Protein AF-A0A7C0V0M6-F1 (afdb_monomer_lite)

Secondary structure (DSSP, 8-state):
----EETT--TTTS--EEHHHHHTT---TTTTTT----TTTTTHHHHHHHHHHHHHHHSS---HHHHHHHHHHHTT--------TTS-HHHHHHHHHHHHHHHH--------SSHHHHHHHHHHHHHHHHTTT---------TTS-HHHHTT-

Structure (mmCIF, N/CA/C/O backbone):
data_AF-A0A7C0V0M6-F1
#
_entry.id   AF-A0A7C0V0M6-F1
#
loop_
_atom_site.group_PDB
_atom_site.id
_atom_site.type_symbol
_atom_site.label_atom_id
_atom_site.label_alt_id
_atom_site.label_comp_id
_atom_site.label_asym_id
_atom_site.label_entity_id
_atom_site.label_seq_id
_atom_site.pdbx_PDB_ins_code
_atom_site.Cartn_x
_atom_site.Cartn_y
_atom_site.Cartn_z
_atom_site.occupancy
_atom_site.B_iso_or_equiv
_atom_site.auth_seq_id
_atom_site.auth_comp_id
_atom_site.auth_asym_id
_atom_site.auth_atom_id
_atom_site.pdbx_PDB_model_num
ATOM 1 N N . MET A 1 1 ? 26.620 -5.040 -25.923 1.00 63.16 1 MET A N 1
ATOM 2 C CA . MET A 1 1 ? 25.841 -6.302 -25.963 1.00 63.16 1 MET A CA 1
ATOM 3 C C . MET A 1 1 ? 26.125 -7.018 -27.272 1.00 63.16 1 MET A C 1
ATOM 5 O O . MET A 1 1 ? 26.216 -6.331 -28.285 1.00 63.16 1 MET A O 1
ATOM 9 N N . PRO A 1 2 ? 26.274 -8.352 -27.276 1.00 81.25 2 PRO A N 1
ATOM 10 C CA . PRO A 1 2 ? 26.427 -9.109 -28.515 1.00 81.25 2 PRO A CA 1
ATOM 11 C C . PRO A 1 2 ? 25.173 -8.966 -29.389 1.00 81.25 2 PRO A C 1
ATOM 13 O O . PRO A 1 2 ? 24.050 -8.910 -28.876 1.00 81.25 2 PRO A O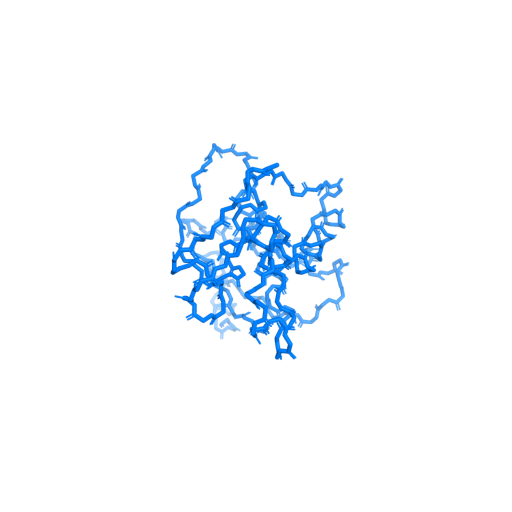 1
ATOM 16 N N . LYS A 1 3 ? 25.352 -8.888 -30.712 1.00 90.12 3 LYS A N 1
ATOM 17 C CA . LYS A 1 3 ? 24.241 -8.904 -31.673 1.00 90.12 3 LYS A CA 1
ATOM 18 C C . LYS A 1 3 ? 23.691 -10.328 -31.744 1.00 90.12 3 LYS A C 1
ATOM 20 O O . LYS A 1 3 ? 24.368 -11.222 -32.235 1.00 90.12 3 LYS A O 1
ATOM 25 N N . ALA A 1 4 ? 22.481 -10.531 -31.233 1.00 93.38 4 ALA A N 1
ATOM 26 C CA . ALA A 1 4 ? 21.805 -11.825 -31.231 1.00 93.38 4 ALA A CA 1
ATOM 27 C C . ALA A 1 4 ? 20.327 -11.648 -31.591 1.00 93.38 4 ALA A C 1
ATOM 29 O O . ALA A 1 4 ? 19.741 -10.600 -31.311 1.00 93.38 4 ALA A O 1
ATOM 30 N N . ILE A 1 5 ? 19.725 -12.673 -32.196 1.00 93.19 5 ILE A N 1
ATOM 31 C CA . ILE A 1 5 ? 18.281 -12.750 -32.428 1.00 93.19 5 ILE A CA 1
ATOM 32 C C . ILE A 1 5 ? 17.734 -13.864 -31.547 1.00 93.19 5 ILE A C 1
ATOM 34 O O . ILE A 1 5 ? 18.127 -15.022 -31.666 1.00 93.19 5 ILE A O 1
ATOM 38 N N . TYR A 1 6 ? 16.810 -13.501 -30.673 1.00 93.31 6 TYR A N 1
ATOM 39 C CA . TYR A 1 6 ? 16.156 -14.415 -29.759 1.00 93.31 6 TYR A CA 1
ATOM 40 C C . TYR A 1 6 ? 14.825 -14.881 -30.339 1.00 93.31 6 TYR A C 1
ATOM 42 O O . TYR A 1 6 ? 14.013 -14.056 -30.761 1.00 93.31 6 TYR A O 1
ATOM 50 N N . LYS A 1 7 ? 14.592 -16.197 -30.346 1.00 93.75 7 LYS A N 1
ATOM 51 C CA . LYS A 1 7 ? 13.291 -16.777 -30.705 1.00 93.75 7 LYS A CA 1
ATOM 52 C C . LYS A 1 7 ? 12.344 -16.690 -29.506 1.00 93.75 7 LYS A C 1
ATOM 54 O O . LYS A 1 7 ? 12.784 -16.830 -28.369 1.00 93.75 7 LYS A O 1
ATOM 59 N N . ASN A 1 8 ? 11.059 -16.483 -29.772 1.00 91.56 8 ASN A N 1
ATOM 60 C CA . ASN A 1 8 ? 9.980 -16.493 -28.779 1.00 91.56 8 ASN A CA 1
ATOM 61 C C . ASN A 1 8 ? 10.087 -15.469 -27.636 1.00 91.56 8 ASN A C 1
ATOM 63 O O . ASN A 1 8 ? 9.510 -15.665 -26.569 1.00 91.56 8 ASN A O 1
ATOM 67 N N . LEU A 1 9 ? 10.812 -14.368 -27.851 1.00 90.69 9 LEU A N 1
ATOM 68 C CA . LEU A 1 9 ? 11.119 -13.385 -26.805 1.00 90.69 9 LEU A CA 1
ATOM 69 C C . LEU A 1 9 ? 10.571 -11.978 -27.079 1.00 90.69 9 LEU A C 1
ATOM 71 O O . LEU A 1 9 ? 10.757 -11.089 -26.253 1.00 90.69 9 LEU A O 1
ATOM 75 N N . CYS A 1 10 ? 9.865 -11.748 -28.193 1.00 89.50 10 CYS A N 1
ATOM 76 C CA . CYS A 1 10 ? 9.132 -10.493 -28.376 1.00 89.50 10 CYS A CA 1
ATOM 77 C C . CYS A 1 10 ? 7.996 -10.373 -27.332 1.00 89.50 10 CYS A C 1
ATOM 79 O O . CYS A 1 10 ? 7.109 -11.229 -27.337 1.00 89.50 10 CYS A O 1
ATOM 81 N N . PRO A 1 11 ? 7.939 -9.304 -26.512 1.00 85.88 11 PRO A N 1
ATOM 82 C CA . PRO A 1 11 ? 6.917 -9.154 -25.468 1.00 85.88 11 PRO A CA 1
ATOM 83 C C . PRO A 1 11 ? 5.470 -9.023 -25.968 1.00 85.88 11 PRO A C 1
ATOM 85 O O . PRO A 1 11 ? 4.548 -9.178 -25.177 1.00 85.88 11 PRO A O 1
ATOM 88 N N . ALA A 1 12 ? 5.263 -8.701 -27.251 1.00 87.25 12 ALA A N 1
ATOM 89 C CA . ALA A 1 12 ? 3.931 -8.464 -27.815 1.00 87.25 12 ALA A CA 1
ATOM 90 C C . ALA A 1 12 ? 3.382 -9.644 -28.629 1.00 87.25 12 ALA A C 1
ATOM 92 O O . ALA A 1 12 ? 2.196 -9.938 -28.551 1.00 87.25 12 ALA A O 1
ATOM 93 N N . CYS A 1 13 ? 4.219 -10.303 -29.436 1.00 90.62 13 CYS A N 1
ATOM 94 C CA . CYS A 1 13 ? 3.781 -11.382 -30.331 1.00 90.62 13 CYS A CA 1
ATOM 95 C C . CYS A 1 13 ? 4.447 -12.732 -30.058 1.00 90.62 13 CYS A C 1
ATOM 97 O O . CYS A 1 13 ? 4.189 -13.678 -30.794 1.00 90.62 13 CYS A O 1
ATOM 99 N N . HIS A 1 14 ? 5.350 -12.813 -29.073 1.00 90.25 14 HIS A N 1
ATOM 100 C CA . HIS A 1 14 ? 6.161 -14.006 -28.808 1.00 90.25 14 HIS A CA 1
ATOM 101 C C . HIS A 1 14 ? 6.919 -14.512 -30.048 1.00 90.25 14 HIS A C 1
ATOM 103 O O . HIS A 1 14 ? 7.147 -15.702 -30.205 1.00 90.25 14 HIS A O 1
ATOM 109 N N . GLY A 1 15 ? 7.308 -13.605 -30.948 1.00 92.06 15 GLY A N 1
ATOM 110 C CA . GLY A 1 15 ? 8.149 -13.890 -32.109 1.00 92.06 15 GLY A CA 1
ATOM 111 C C . GLY A 1 15 ? 9.630 -13.586 -31.869 1.00 92.06 15 GLY A C 1
ATOM 112 O O . GLY A 1 15 ? 10.102 -13.486 -30.732 1.00 92.06 15 GLY A O 1
ATOM 113 N N . PHE A 1 16 ? 10.368 -13.403 -32.963 1.00 93.94 16 PHE A N 1
ATOM 114 C CA . PHE A 1 16 ? 11.792 -13.066 -32.941 1.00 93.94 16 PHE A CA 1
ATOM 115 C C . PHE A 1 16 ? 12.042 -11.622 -32.491 1.00 93.94 16 PHE A C 1
ATOM 117 O O . PHE A 1 16 ? 11.310 -10.711 -32.881 1.00 93.94 16 PHE A O 1
ATOM 124 N N . ILE A 1 17 ? 13.106 -11.392 -31.722 1.00 93.56 17 ILE A N 1
ATOM 125 C CA . ILE A 1 17 ? 13.541 -10.047 -31.326 1.00 93.56 17 ILE A CA 1
ATOM 126 C C . ILE A 1 17 ? 15.070 -9.959 -31.240 1.00 93.56 17 ILE A C 1
ATOM 128 O O . ILE A 1 17 ? 15.736 -10.889 -30.792 1.00 93.56 17 ILE A O 1
ATOM 132 N N . SER A 1 18 ? 15.643 -8.839 -31.682 1.00 93.56 18 SER A N 1
ATOM 133 C CA . SER A 1 18 ? 17.083 -8.576 -31.575 1.00 93.56 18 SER A CA 1
ATOM 134 C C . SER A 1 18 ? 17.487 -8.196 -30.147 1.00 93.56 18 SER A C 1
ATOM 136 O O . SER A 1 18 ? 16.720 -7.515 -29.464 1.00 93.56 18 SER A O 1
ATOM 138 N N . SER A 1 19 ? 18.722 -8.509 -29.751 1.00 92.19 19 SER A N 1
ATOM 139 C CA . SER A 1 19 ? 19.302 -8.126 -28.457 1.00 92.19 19 SER A CA 1
ATOM 140 C C . SER A 1 19 ? 19.219 -6.623 -28.169 1.00 92.19 19 SER A C 1
ATOM 142 O O . SER A 1 19 ? 18.946 -6.239 -27.036 1.00 92.19 19 SER A O 1
ATOM 144 N N . GLU A 1 20 ? 19.376 -5.770 -29.184 1.00 90.69 20 GLU A N 1
ATOM 145 C CA . GLU A 1 20 ? 19.283 -4.313 -29.044 1.00 90.69 20 GLU A CA 1
ATOM 146 C C . GLU A 1 20 ? 17.864 -3.853 -28.669 1.00 90.69 20 GLU A C 1
ATOM 148 O O . GLU A 1 20 ? 17.682 -3.164 -27.666 1.00 90.69 20 GLU A O 1
ATOM 153 N N . LEU A 1 21 ? 16.844 -4.273 -29.425 1.00 88.44 21 LEU A N 1
ATOM 154 C CA . LEU A 1 21 ? 15.443 -3.935 -29.134 1.00 88.44 21 LEU A CA 1
ATOM 155 C C . LEU A 1 21 ? 14.989 -4.498 -27.783 1.00 88.44 21 LEU A C 1
ATOM 157 O O . LEU A 1 21 ? 14.337 -3.791 -27.014 1.00 88.44 21 LEU A O 1
ATOM 161 N N . LEU A 1 22 ? 15.387 -5.734 -27.468 1.00 87.44 22 LEU A N 1
ATOM 162 C CA . LEU A 1 22 ? 15.067 -6.369 -26.192 1.00 87.44 22 LEU A CA 1
ATOM 163 C C . LEU A 1 22 ? 15.708 -5.623 -25.010 1.00 87.44 22 LEU A C 1
ATOM 165 O O . LEU A 1 22 ? 15.045 -5.399 -24.002 1.00 87.44 22 LEU A O 1
ATOM 169 N N . SER A 1 23 ? 16.961 -5.167 -25.145 1.00 87.31 23 SER A N 1
ATOM 170 C CA . SER A 1 23 ? 17.648 -4.384 -24.102 1.00 87.31 23 SER A CA 1
ATOM 171 C C . SER A 1 23 ? 16.998 -3.033 -23.814 1.00 87.31 23 SER A C 1
ATOM 173 O O . SER A 1 23 ? 17.074 -2.532 -22.697 1.00 87.31 23 SER A O 1
ATOM 175 N N . LYS A 1 24 ? 16.315 -2.468 -24.813 1.00 85.75 24 LYS A N 1
ATOM 176 C CA . LYS A 1 24 ? 15.557 -1.219 -24.697 1.00 85.75 24 LYS A CA 1
ATOM 177 C C . LYS A 1 24 ? 14.149 -1.447 -24.130 1.00 85.75 24 LYS A C 1
ATOM 179 O O . LYS A 1 24 ? 13.382 -0.498 -24.036 1.00 85.75 24 LYS A O 1
ATOM 184 N N . GLY A 1 25 ? 13.789 -2.691 -23.791 1.00 84.62 25 GLY A N 1
ATOM 185 C CA . GLY A 1 25 ? 12.442 -3.051 -23.341 1.00 84.62 25 GLY A CA 1
ATOM 186 C C . GLY A 1 25 ? 11.381 -2.981 -24.439 1.00 84.62 25 GLY A C 1
ATOM 187 O O . GLY A 1 25 ? 10.192 -2.975 -24.129 1.00 84.62 25 GLY A O 1
ATOM 188 N N . SER A 1 26 ? 11.794 -2.898 -25.706 1.00 87.69 26 SER A N 1
ATOM 189 C CA . SER A 1 26 ? 10.899 -2.703 -26.845 1.00 87.69 26 SER A CA 1
ATOM 190 C C . SER A 1 26 ? 10.357 -4.031 -27.387 1.00 87.69 26 SER A C 1
ATOM 192 O O . SER A 1 26 ? 10.638 -5.118 -26.876 1.00 87.69 26 SER A O 1
ATOM 194 N N . THR A 1 27 ? 9.563 -3.944 -28.451 1.00 89.06 27 THR A N 1
ATOM 195 C CA . THR A 1 27 ? 9.014 -5.092 -29.180 1.00 89.06 27 THR A CA 1
ATOM 196 C C . THR A 1 27 ? 9.785 -5.325 -30.483 1.00 89.06 27 THR A C 1
ATOM 198 O O . THR A 1 27 ? 10.706 -4.582 -30.824 1.00 89.06 27 THR A O 1
ATOM 201 N N . CYS A 1 28 ? 9.470 -6.396 -31.217 1.00 89.88 28 CYS A N 1
ATOM 202 C CA . CYS A 1 28 ? 10.094 -6.641 -32.517 1.00 89.88 28 CYS A CA 1
ATOM 203 C C . CYS A 1 28 ? 9.752 -5.527 -33.524 1.00 89.88 28 CYS A C 1
ATOM 205 O O . CYS A 1 28 ? 8.754 -4.825 -33.373 1.00 89.88 28 CYS A O 1
ATOM 207 N N . SER A 1 29 ? 10.540 -5.397 -34.592 1.00 87.81 29 SER A N 1
ATOM 208 C CA . SER A 1 29 ? 10.379 -4.346 -35.615 1.00 87.81 29 SER A CA 1
ATOM 209 C C . SER A 1 29 ? 9.000 -4.315 -36.291 1.00 87.81 29 SER A C 1
ATOM 211 O O . SER A 1 29 ? 8.580 -3.278 -36.801 1.00 87.81 29 SER A O 1
ATOM 213 N N . ILE A 1 30 ? 8.285 -5.444 -36.301 1.00 87.62 30 ILE A N 1
ATOM 214 C CA . ILE A 1 30 ? 6.912 -5.543 -36.812 1.00 87.62 30 ILE A CA 1
ATOM 215 C C . ILE A 1 30 ? 5.924 -4.970 -35.789 1.00 87.62 30 ILE A C 1
ATOM 217 O O . ILE A 1 30 ? 5.041 -4.189 -36.145 1.00 87.62 30 ILE A O 1
ATOM 221 N N . CYS A 1 31 ? 6.073 -5.349 -34.518 1.00 86.62 31 CYS A N 1
ATOM 222 C CA . CYS A 1 31 ? 5.200 -4.908 -33.435 1.00 86.62 31 CYS A CA 1
ATOM 223 C C . CYS A 1 31 ? 5.420 -3.441 -33.070 1.00 86.62 31 CYS A C 1
ATOM 225 O O . CYS A 1 31 ? 4.435 -2.760 -32.804 1.00 86.62 31 CYS A O 1
ATOM 227 N N . SER A 1 32 ? 6.653 -2.928 -33.122 1.00 83.44 32 SER A N 1
ATOM 228 C CA . SER A 1 32 ? 6.949 -1.551 -32.700 1.00 83.44 32 SER A CA 1
ATOM 229 C C . SER A 1 32 ? 6.251 -0.504 -33.572 1.00 83.44 32 SER A C 1
ATOM 231 O O . SER A 1 32 ? 5.985 0.599 -33.111 1.00 83.44 32 SER A O 1
ATOM 233 N N . LYS A 1 33 ? 5.918 -0.854 -34.824 1.00 82.75 33 LYS A N 1
ATOM 234 C CA . LYS A 1 33 ? 5.134 -0.008 -35.739 1.00 82.75 33 LYS A CA 1
ATOM 235 C C . LYS A 1 33 ? 3.655 0.079 -35.361 1.00 82.75 33 LYS A C 1
ATOM 237 O O . LYS A 1 33 ? 2.980 1.012 -35.774 1.00 82.75 33 LYS A O 1
ATOM 242 N N . LYS A 1 34 ? 3.143 -0.917 -34.634 1.00 76.12 34 LYS A N 1
ATOM 243 C CA . LYS A 1 34 ? 1.728 -1.027 -34.249 1.00 76.12 34 LYS A CA 1
ATOM 244 C C . LYS A 1 34 ? 1.495 -0.626 -32.798 1.00 76.12 34 LYS A C 1
ATOM 246 O O . LYS A 1 34 ? 0.451 -0.079 -32.472 1.00 76.12 34 LYS A O 1
ATOM 251 N N . VAL A 1 35 ? 2.444 -0.953 -31.927 1.00 68.62 35 VAL A N 1
ATOM 252 C CA . VAL A 1 35 ? 2.294 -0.867 -30.481 1.00 68.62 35 VAL A CA 1
ATOM 253 C C . VAL A 1 35 ? 3.599 -0.369 -29.866 1.00 68.62 35 VAL A C 1
ATOM 255 O O . VAL A 1 35 ? 4.632 -1.039 -29.936 1.00 68.62 35 VAL A O 1
ATOM 258 N N . ASN A 1 36 ? 3.539 0.793 -29.218 1.00 68.38 36 ASN A N 1
ATOM 259 C CA . ASN A 1 36 ? 4.652 1.349 -28.456 1.00 68.38 36 ASN A CA 1
ATOM 260 C C . ASN A 1 36 ? 4.559 0.904 -26.987 1.00 68.38 36 ASN A C 1
ATOM 262 O O . ASN A 1 36 ? 4.178 1.674 -26.110 1.00 68.38 36 ASN A O 1
ATOM 266 N N . ILE A 1 37 ? 4.841 -0.377 -26.731 1.00 66.88 37 ILE A N 1
ATOM 267 C CA . ILE A 1 37 ? 5.003 -0.897 -25.369 1.00 66.88 37 ILE A CA 1
ATOM 268 C C . ILE A 1 37 ? 6.491 -0.878 -25.039 1.00 66.88 37 ILE A C 1
ATOM 270 O O . ILE A 1 37 ? 7.276 -1.583 -25.677 1.00 66.88 37 ILE A O 1
ATOM 274 N N . ASN A 1 38 ? 6.856 -0.123 -24.004 1.00 71.62 38 ASN A N 1
ATOM 275 C CA . ASN A 1 38 ? 8.102 -0.345 -23.291 1.00 71.62 38 ASN A CA 1
ATOM 276 C C . ASN A 1 38 ? 7.810 -1.227 -22.076 1.00 71.62 38 ASN A C 1
ATOM 278 O O . ASN A 1 38 ? 7.207 -0.788 -21.097 1.00 71.62 38 ASN A O 1
ATOM 282 N N . TYR A 1 39 ? 8.240 -2.485 -22.137 1.00 68.75 39 TYR A N 1
ATOM 283 C CA . TYR A 1 39 ? 8.029 -3.448 -21.061 1.00 68.75 39 TYR A CA 1
ATOM 284 C C . TYR A 1 39 ? 8.717 -3.022 -19.751 1.00 68.75 39 TYR A C 1
ATOM 286 O O . TYR A 1 39 ? 8.283 -3.412 -18.666 1.00 68.75 39 TYR A O 1
ATOM 294 N N . LEU A 1 40 ? 9.756 -2.181 -19.831 1.00 65.81 40 LEU A N 1
ATOM 295 C CA . LEU A 1 40 ? 10.422 -1.603 -18.661 1.00 65.81 40 LEU A CA 1
ATOM 296 C C . LEU A 1 40 ? 9.576 -0.526 -17.967 1.00 65.81 40 LEU A C 1
ATOM 298 O O . LEU A 1 40 ? 9.750 -0.307 -16.769 1.00 65.81 40 LEU A O 1
ATOM 302 N N . ASP A 1 41 ? 8.647 0.108 -18.687 1.00 67.31 41 ASP A N 1
ATOM 303 C CA . ASP A 1 41 ? 7.813 1.200 -18.174 1.00 67.31 41 ASP A CA 1
ATOM 304 C C . ASP A 1 41 ? 6.417 0.742 -17.718 1.00 67.31 41 ASP A C 1
ATOM 306 O O . ASP A 1 41 ? 5.645 1.556 -17.206 1.00 67.31 41 ASP A O 1
ATOM 310 N N . ILE A 1 42 ? 6.077 -0.548 -17.849 1.00 68.38 42 ILE A N 1
ATOM 311 C CA . ILE A 1 42 ? 4.771 -1.070 -17.417 1.00 68.38 42 ILE A CA 1
ATOM 312 C C . ILE A 1 42 ? 4.569 -0.765 -15.925 1.00 68.38 42 ILE A C 1
ATOM 314 O O . ILE A 1 42 ? 5.310 -1.243 -15.060 1.00 68.38 42 ILE A O 1
ATOM 318 N N . ASN A 1 43 ? 3.539 0.037 -15.643 1.00 75.94 43 ASN A N 1
ATOM 319 C CA . ASN A 1 43 ? 3.147 0.549 -14.327 1.00 75.94 43 ASN A CA 1
ATOM 320 C C . ASN A 1 43 ? 4.154 1.515 -13.669 1.00 75.94 43 ASN A C 1
ATOM 322 O O . ASN A 1 43 ? 4.078 1.756 -12.464 1.00 75.94 43 ASN A O 1
ATOM 326 N N . ARG A 1 44 ? 5.104 2.087 -14.424 1.00 85.00 44 ARG A N 1
ATOM 327 C CA . ARG A 1 44 ? 6.079 3.054 -13.888 1.00 85.00 44 ARG A CA 1
ATOM 328 C C . ARG A 1 44 ? 5.396 4.295 -13.322 1.00 85.00 44 ARG A C 1
ATOM 330 O O . ARG A 1 44 ? 5.749 4.719 -12.226 1.00 85.00 44 ARG A O 1
ATOM 337 N N . GLN A 1 45 ? 4.412 4.831 -14.039 1.00 88.69 45 GLN A N 1
ATOM 338 C CA . GLN A 1 45 ? 3.668 6.008 -13.596 1.00 88.69 45 GLN A CA 1
ATOM 339 C C . GLN A 1 45 ? 2.893 5.726 -12.302 1.00 88.69 45 GLN A C 1
ATOM 341 O O . GLN A 1 45 ? 3.043 6.460 -11.331 1.00 88.69 45 GLN A O 1
ATOM 346 N N . GLU A 1 46 ? 2.168 4.605 -12.238 1.00 93.25 46 GLU A N 1
ATOM 347 C CA . GLU A 1 46 ? 1.452 4.195 -11.022 1.00 93.25 46 GLU A CA 1
ATOM 348 C C . GLU A 1 46 ? 2.410 3.986 -9.838 1.00 93.25 46 GLU A C 1
ATOM 350 O O . GLU A 1 46 ? 2.102 4.368 -8.715 1.00 93.25 46 GLU A O 1
ATOM 355 N N . LEU A 1 47 ? 3.610 3.438 -10.060 1.00 94.44 47 LEU A N 1
ATOM 356 C CA . LEU A 1 47 ? 4.612 3.309 -8.994 1.00 94.44 47 LEU A CA 1
ATOM 357 C C . LEU A 1 47 ? 5.110 4.656 -8.469 1.00 94.44 47 LEU A C 1
ATOM 359 O O . LEU A 1 47 ? 5.321 4.778 -7.263 1.00 94.44 47 LEU A O 1
ATOM 363 N N . ILE A 1 48 ? 5.313 5.638 -9.351 1.00 95.12 48 ILE A N 1
ATOM 364 C CA . ILE A 1 48 ? 5.689 7.003 -8.959 1.00 95.12 48 ILE A CA 1
ATOM 365 C C . ILE A 1 48 ? 4.559 7.621 -8.133 1.00 95.12 48 ILE A C 1
ATOM 367 O O . ILE A 1 48 ? 4.807 8.171 -7.063 1.00 95.12 48 ILE A O 1
ATOM 371 N N . GLU A 1 49 ? 3.312 7.471 -8.575 1.00 95.88 49 GLU A N 1
ATOM 372 C CA . GLU A 1 49 ? 2.148 7.968 -7.844 1.00 95.88 49 GLU A CA 1
ATOM 373 C C . GLU A 1 49 ? 2.001 7.312 -6.470 1.00 95.88 49 GLU A C 1
ATOM 375 O O . GLU A 1 49 ? 1.825 8.017 -5.478 1.00 95.88 49 GLU A O 1
ATOM 380 N N . ILE A 1 50 ? 2.139 5.987 -6.372 1.00 96.69 50 ILE A N 1
ATOM 381 C CA . ILE A 1 50 ? 2.115 5.286 -5.081 1.00 96.69 50 ILE A CA 1
ATOM 382 C C . ILE A 1 50 ? 3.249 5.801 -4.191 1.00 96.69 50 ILE A C 1
ATOM 384 O O . ILE A 1 50 ? 3.030 6.058 -3.010 1.00 96.69 50 ILE A O 1
ATOM 388 N N . ASN A 1 51 ? 4.450 6.013 -4.733 1.00 97.12 51 ASN A N 1
ATOM 389 C CA . ASN A 1 51 ? 5.563 6.555 -3.957 1.00 97.12 51 ASN A CA 1
ATOM 390 C C . ASN A 1 51 ? 5.266 7.973 -3.443 1.00 97.12 51 ASN A C 1
ATOM 392 O O . ASN A 1 51 ? 5.564 8.275 -2.292 1.00 97.12 51 ASN A O 1
ATOM 396 N N . ASN A 1 52 ? 4.580 8.808 -4.229 1.00 96.44 52 ASN A N 1
ATOM 397 C CA . ASN A 1 52 ? 4.126 10.124 -3.775 1.00 96.44 52 ASN A CA 1
ATOM 398 C C . ASN A 1 52 ? 3.137 10.022 -2.603 1.00 96.44 52 ASN A C 1
ATOM 400 O O . ASN A 1 52 ? 3.175 10.859 -1.700 1.00 96.44 52 ASN A O 1
ATOM 404 N N . TYR A 1 53 ? 2.283 8.990 -2.570 1.00 96.50 53 TYR A N 1
ATOM 405 C CA . TYR A 1 53 ? 1.422 8.73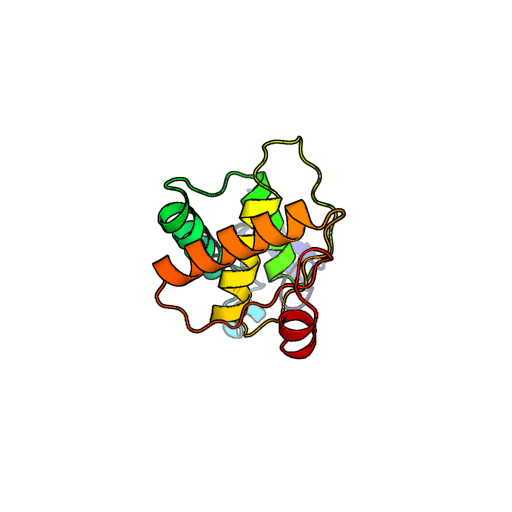6 -1.410 1.00 96.50 53 TYR A CA 1
ATOM 406 C C . TYR A 1 53 ? 2.248 8.400 -0.164 1.00 96.50 53 TYR A C 1
ATOM 408 O O . TYR A 1 53 ? 1.958 8.920 0.913 1.00 96.50 53 TYR A O 1
ATOM 416 N N . PHE A 1 54 ? 3.286 7.573 -0.311 1.00 96.75 54 PHE A N 1
ATOM 417 C CA . PHE A 1 54 ? 4.219 7.250 0.772 1.00 96.75 54 PHE A CA 1
ATOM 418 C C . PHE A 1 54 ? 4.916 8.502 1.305 1.00 96.75 54 PHE A C 1
ATOM 420 O O . PHE A 1 54 ? 4.817 8.789 2.499 1.00 96.75 54 PHE A O 1
ATOM 427 N N . THR A 1 55 ? 5.517 9.300 0.423 1.00 96.56 55 THR A N 1
ATOM 428 C CA . THR A 1 55 ? 6.219 10.527 0.807 1.00 96.56 55 THR A CA 1
ATOM 429 C C . THR A 1 55 ? 5.278 11.521 1.485 1.00 96.56 55 THR A C 1
ATOM 431 O O . THR A 1 55 ? 5.612 12.057 2.538 1.00 96.56 55 THR A O 1
ATOM 434 N N . LYS A 1 56 ? 4.063 11.722 0.956 1.00 95.38 56 LYS A N 1
ATOM 435 C CA . LYS A 1 56 ? 3.087 12.654 1.541 1.00 95.38 56 LYS A CA 1
ATOM 436 C C . LYS A 1 56 ? 2.555 12.197 2.906 1.00 95.38 56 LYS A C 1
ATOM 438 O O . LYS A 1 56 ? 2.294 13.032 3.768 1.00 95.38 56 LYS A O 1
ATOM 443 N N . LEU A 1 57 ? 2.355 10.894 3.114 1.00 94.75 57 LEU A N 1
ATOM 444 C CA . LEU A 1 57 ? 1.786 10.371 4.363 1.00 94.75 57 LEU A CA 1
ATOM 445 C C . LEU A 1 57 ? 2.813 10.124 5.462 1.00 94.75 57 LEU A C 1
ATOM 447 O O . LEU A 1 57 ? 2.490 10.316 6.638 1.00 94.75 57 LEU A O 1
ATOM 451 N N . LEU A 1 58 ? 3.992 9.635 5.081 1.00 94.44 58 LEU A N 1
ATOM 452 C CA . LEU A 1 58 ? 5.007 9.108 5.991 1.00 94.44 58 LEU A CA 1
ATOM 453 C C . LEU A 1 58 ? 6.284 9.953 6.016 1.00 94.44 58 LEU A C 1
ATOM 455 O O . LEU A 1 58 ? 7.109 9.744 6.897 1.00 94.44 58 LEU A O 1
ATOM 459 N N . GLY A 1 59 ? 6.474 10.863 5.055 1.00 94.94 59 GLY A N 1
ATOM 460 C CA . GLY A 1 59 ? 7.725 11.610 4.898 1.00 94.94 59 GLY A CA 1
ATOM 461 C C . GLY A 1 59 ? 8.889 10.768 4.363 1.00 94.94 59 GLY A C 1
ATOM 462 O O . GLY A 1 59 ? 10.030 11.212 4.414 1.00 94.94 59 GLY A O 1
ATOM 463 N N . ALA A 1 60 ? 8.622 9.556 3.868 1.00 94.25 60 ALA A N 1
ATOM 464 C CA . ALA A 1 60 ? 9.635 8.628 3.376 1.00 94.25 60 ALA A CA 1
ATOM 465 C C . ALA A 1 60 ? 9.143 7.874 2.136 1.00 94.25 60 ALA A C 1
ATOM 467 O O . ALA A 1 60 ? 7.949 7.608 1.995 1.00 94.25 60 ALA A O 1
ATOM 468 N N . GLU A 1 61 ? 10.077 7.500 1.264 1.00 96.25 61 GLU A N 1
ATOM 469 C CA . GLU A 1 61 ? 9.793 6.710 0.067 1.00 96.25 61 GLU A CA 1
ATOM 470 C C . GLU A 1 61 ? 9.581 5.222 0.371 1.00 96.25 61 GLU A C 1
ATOM 472 O O . GLU A 1 61 ? 10.045 4.683 1.381 1.00 96.25 61 GLU A O 1
ATOM 477 N N . MET A 1 62 ? 8.952 4.514 -0.570 1.00 95.56 62 MET A N 1
ATOM 478 C CA . MET A 1 62 ? 8.929 3.056 -0.541 1.00 95.56 62 MET A CA 1
ATOM 479 C C . MET A 1 62 ? 10.337 2.495 -0.728 1.00 95.56 62 MET A C 1
ATOM 481 O O . MET A 1 62 ? 10.934 2.667 -1.787 1.00 95.56 62 MET A O 1
ATOM 485 N N . TRP A 1 63 ? 10.834 1.706 0.217 1.00 92.44 63 TRP A N 1
ATOM 486 C CA . TRP A 1 63 ? 12.013 0.853 0.013 1.00 92.44 63 TRP A CA 1
ATOM 487 C C . TRP A 1 63 ? 11.755 -0.324 -0.957 1.00 92.44 63 TRP A C 1
ATOM 489 O O . TRP A 1 63 ? 10.635 -0.573 -1.418 1.00 92.44 63 TRP A O 1
ATOM 499 N N . SER A 1 64 ? 12.811 -1.074 -1.288 1.00 91.19 64 SER A N 1
ATOM 500 C CA . SER A 1 64 ? 12.818 -2.092 -2.354 1.00 91.19 64 SER A CA 1
ATOM 501 C C . SER A 1 64 ? 11.716 -3.152 -2.229 1.00 91.19 64 SER A C 1
ATOM 503 O O . SER A 1 64 ? 11.051 -3.447 -3.226 1.00 91.19 64 SER A O 1
ATOM 505 N N . ALA A 1 65 ? 11.474 -3.680 -1.026 1.00 92.81 65 ALA A N 1
ATOM 506 C CA . ALA A 1 65 ? 10.449 -4.699 -0.800 1.00 92.81 65 ALA A CA 1
ATOM 507 C C . ALA A 1 65 ? 9.030 -4.161 -1.058 1.00 92.81 65 ALA A C 1
ATOM 509 O O . ALA A 1 65 ? 8.249 -4.803 -1.757 1.00 92.81 65 ALA A O 1
ATOM 510 N N . GLN A 1 66 ? 8.717 -2.949 -0.585 1.00 95.50 66 GLN A N 1
ATOM 511 C CA . GLN A 1 66 ? 7.424 -2.300 -0.846 1.00 95.50 66 GLN A CA 1
ATOM 512 C C . GLN A 1 66 ? 7.220 -2.014 -2.337 1.00 95.50 66 GLN A C 1
ATOM 514 O O . GLN A 1 66 ? 6.147 -2.292 -2.867 1.00 95.50 66 GLN A O 1
ATOM 519 N N . ARG A 1 67 ? 8.262 -1.565 -3.054 1.00 94.56 67 ARG A N 1
ATOM 520 C CA . ARG A 1 67 ? 8.199 -1.384 -4.518 1.00 94.56 67 ARG A CA 1
ATOM 521 C C . ARG A 1 67 ? 7.915 -2.698 -5.250 1.00 94.56 67 ARG A C 1
ATOM 523 O O . ARG A 1 67 ? 7.150 -2.717 -6.214 1.00 94.56 67 ARG A O 1
ATOM 530 N N . MET A 1 68 ? 8.506 -3.806 -4.799 1.00 93.50 68 MET A N 1
ATOM 531 C CA . MET A 1 68 ? 8.219 -5.138 -5.341 1.00 93.50 68 MET A CA 1
ATOM 532 C C . MET A 1 68 ? 6.762 -5.549 -5.083 1.00 93.50 68 MET A C 1
ATOM 534 O O . MET A 1 68 ? 6.099 -6.046 -5.994 1.00 93.50 68 MET A O 1
ATOM 538 N N . TRP A 1 69 ? 6.251 -5.330 -3.870 1.00 96.06 69 TRP A N 1
ATOM 539 C CA . TRP A 1 69 ? 4.860 -5.626 -3.521 1.00 96.06 69 TRP A CA 1
ATOM 540 C C . TRP A 1 69 ? 3.879 -4.796 -4.351 1.00 96.06 69 TRP A C 1
ATOM 542 O O . TRP A 1 69 ? 2.958 -5.363 -4.931 1.00 96.06 69 TRP A O 1
ATOM 552 N N . ALA A 1 70 ? 4.119 -3.491 -4.506 1.00 95.75 70 ALA A N 1
ATOM 553 C CA . ALA A 1 70 ? 3.295 -2.616 -5.339 1.00 95.75 70 ALA A CA 1
ATOM 554 C C . ALA A 1 70 ? 3.224 -3.124 -6.789 1.00 95.75 70 ALA A C 1
ATOM 556 O O . ALA A 1 70 ? 2.135 -3.273 -7.336 1.00 95.75 70 ALA A O 1
ATOM 557 N N . LYS A 1 71 ? 4.366 -3.509 -7.383 1.00 93.31 71 LYS A N 1
ATOM 558 C CA . LYS A 1 71 ? 4.408 -4.120 -8.726 1.00 93.31 71 LYS A CA 1
ATOM 559 C C . LYS A 1 71 ? 3.537 -5.373 -8.838 1.00 93.31 71 LYS A C 1
ATOM 561 O O . LYS A 1 71 ? 2.872 -5.547 -9.856 1.00 93.31 71 LYS A O 1
ATOM 566 N N . ARG A 1 72 ? 3.542 -6.244 -7.822 1.00 94.38 72 ARG A N 1
ATOM 567 C CA . ARG A 1 72 ? 2.710 -7.460 -7.807 1.00 94.38 72 ARG A CA 1
ATOM 568 C C . ARG A 1 72 ? 1.221 -7.123 -7.733 1.00 94.38 72 ARG A C 1
ATOM 570 O O . ARG A 1 72 ? 0.448 -7.663 -8.519 1.00 94.38 72 ARG A O 1
ATOM 577 N N . ILE A 1 73 ? 0.832 -6.179 -6.875 1.00 95.12 73 ILE A N 1
ATOM 578 C CA . ILE A 1 73 ? -0.573 -5.760 -6.737 1.00 95.12 73 ILE A CA 1
ATOM 579 C C . ILE A 1 73 ? -1.077 -5.088 -8.023 1.00 95.12 73 ILE A C 1
ATOM 581 O O . ILE A 1 73 ? -2.163 -5.415 -8.492 1.00 95.12 73 ILE A O 1
ATOM 585 N N . LEU A 1 74 ? -0.281 -4.216 -8.653 1.00 93.12 74 LEU A N 1
ATOM 586 C CA . LEU A 1 74 ? -0.644 -3.562 -9.923 1.00 93.12 74 LEU A CA 1
ATOM 587 C C . LEU A 1 74 ? -0.852 -4.560 -11.074 1.00 93.12 74 LEU A C 1
ATOM 589 O O . LEU A 1 74 ? -1.623 -4.292 -11.995 1.00 93.12 74 LEU A O 1
ATOM 593 N N . ARG A 1 75 ? -0.193 -5.724 -11.002 1.00 90.19 75 ARG A N 1
ATOM 594 C CA . ARG A 1 75 ? -0.363 -6.858 -11.924 1.00 90.19 75 ARG A CA 1
ATOM 595 C C . ARG A 1 75 ? -1.508 -7.801 -11.538 1.00 90.19 75 ARG A C 1
ATOM 597 O O . ARG A 1 75 ? -1.678 -8.821 -12.195 1.00 90.19 75 ARG A O 1
ATOM 604 N N . GLY A 1 76 ? -2.253 -7.508 -10.471 1.00 91.94 76 GLY A N 1
ATOM 605 C CA . GLY A 1 76 ? -3.329 -8.371 -9.976 1.00 91.94 76 GLY A CA 1
ATOM 606 C C . GLY A 1 76 ? -2.837 -9.706 -9.408 1.00 91.94 76 GLY A C 1
ATOM 607 O O . GLY A 1 76 ? -3.572 -10.686 -9.429 1.00 91.94 76 GLY A O 1
ATOM 608 N N . GLN A 1 77 ? -1.588 -9.776 -8.939 1.00 94.25 77 GLN A N 1
ATOM 609 C CA . GLN A 1 77 ? -0.991 -11.012 -8.429 1.00 94.25 77 GLN A CA 1
ATOM 610 C C . GLN A 1 77 ? -1.195 -11.142 -6.917 1.00 94.25 77 GLN A C 1
ATOM 612 O O . GLN A 1 77 ? -0.872 -10.221 -6.163 1.00 94.25 77 GLN A O 1
ATOM 617 N N . SER A 1 78 ? -1.638 -12.316 -6.465 1.00 96.31 78 SER A N 1
ATOM 618 C CA . SER A 1 78 ? -1.651 -12.701 -5.047 1.00 96.31 78 SER A CA 1
ATOM 619 C C . SER A 1 78 ? -0.268 -13.191 -4.601 1.00 96.31 78 SER A C 1
ATOM 621 O O . SER A 1 78 ? 0.425 -13.882 -5.348 1.00 96.31 78 SER A O 1
ATOM 623 N N . PHE A 1 79 ? 0.167 -12.834 -3.389 1.00 96.69 79 PHE A N 1
ATOM 624 C CA . PHE A 1 79 ? 1.471 -13.242 -2.851 1.00 96.69 79 PHE A CA 1
ATOM 625 C C . PHE A 1 79 ? 1.533 -13.163 -1.321 1.00 96.69 79 PHE A C 1
ATOM 627 O O . PHE A 1 79 ? 0.750 -12.458 -0.692 1.00 96.69 79 PHE A O 1
ATOM 634 N N . SER A 1 80 ? 2.532 -13.833 -0.735 1.00 95.31 80 SER A N 1
ATOM 635 C CA . SER A 1 80 ? 2.903 -13.677 0.676 1.00 95.31 80 SER A CA 1
ATOM 636 C C . SER A 1 80 ? 3.946 -12.566 0.865 1.00 95.31 80 SER A C 1
ATOM 638 O O . SER A 1 80 ? 4.930 -12.484 0.122 1.00 95.31 80 SER A O 1
ATOM 640 N N . MET A 1 81 ? 3.745 -11.701 1.863 1.00 93.69 81 MET A N 1
ATOM 641 C CA . MET A 1 81 ? 4.638 -10.579 2.186 1.00 93.69 81 MET A CA 1
ATOM 642 C C . MET A 1 81 ? 5.832 -11.028 3.047 1.00 93.69 81 MET A C 1
ATOM 644 O O . MET A 1 81 ? 5.910 -10.724 4.240 1.00 93.69 81 MET A O 1
ATOM 648 N N . ILE A 1 82 ? 6.786 -11.728 2.429 1.00 89.88 82 ILE A N 1
ATOM 649 C CA . ILE A 1 82 ? 8.022 -12.192 3.083 1.00 89.88 82 ILE A CA 1
ATOM 650 C C . ILE A 1 82 ? 8.900 -10.983 3.454 1.00 89.88 82 ILE A C 1
ATOM 652 O O . ILE A 1 82 ? 9.463 -10.330 2.578 1.00 89.88 82 ILE A O 1
ATOM 656 N N . ALA A 1 83 ? 8.973 -10.656 4.747 1.00 90.56 83 ALA A N 1
ATOM 657 C CA . ALA A 1 83 ? 9.849 -9.628 5.326 1.00 90.56 83 ALA A CA 1
ATOM 658 C C . ALA A 1 83 ? 9.822 -9.714 6.872 1.00 90.56 83 ALA A C 1
ATOM 660 O O . ALA A 1 83 ? 8.855 -10.258 7.415 1.00 90.56 83 ALA A O 1
ATOM 661 N N . PRO A 1 84 ? 10.787 -9.127 7.601 1.00 89.19 84 PRO A N 1
ATOM 662 C CA . PRO A 1 84 ? 10.748 -9.051 9.068 1.00 89.19 84 PRO A CA 1
ATOM 663 C C . PRO A 1 84 ? 9.583 -8.187 9.590 1.00 89.19 84 PRO A C 1
ATOM 665 O O . PRO A 1 84 ? 8.874 -7.528 8.819 1.00 89.19 84 PRO A O 1
ATOM 668 N N . THR A 1 85 ? 9.352 -8.189 10.902 1.00 89.31 85 THR A N 1
ATOM 669 C CA . THR A 1 85 ? 8.480 -7.205 11.566 1.00 89.31 85 THR A CA 1
ATOM 670 C C . THR A 1 85 ? 9.089 -5.800 11.466 1.00 89.31 85 THR A C 1
ATOM 672 O O . THR A 1 85 ? 10.248 -5.635 11.096 1.00 89.31 85 THR A O 1
ATOM 675 N N . GLY A 1 86 ? 8.282 -4.755 11.665 1.00 87.75 86 GLY A N 1
ATOM 676 C CA . GLY A 1 86 ? 8.734 -3.364 11.484 1.00 87.75 86 GLY A CA 1
ATOM 677 C C . GLY A 1 86 ? 8.915 -2.927 10.022 1.00 87.75 86 GLY A C 1
ATOM 678 O O . GLY A 1 86 ? 9.048 -1.744 9.742 1.00 87.75 86 GLY A O 1
ATOM 679 N N . SER A 1 87 ? 8.794 -3.842 9.057 1.00 88.62 87 SER A N 1
ATOM 680 C CA . SER A 1 87 ? 8.970 -3.584 7.619 1.00 88.62 87 SER A CA 1
ATOM 681 C C . SER A 1 87 ? 7.833 -2.773 6.956 1.00 88.62 87 SER A C 1
ATOM 683 O O . SER A 1 87 ? 7.748 -2.687 5.727 1.00 88.62 87 SER A O 1
ATOM 685 N N . GLY A 1 88 ? 6.880 -2.278 7.751 1.00 93.31 88 GLY A N 1
ATOM 686 C CA . GLY A 1 88 ? 5.745 -1.476 7.295 1.00 93.31 88 GLY A CA 1
ATOM 687 C C . GLY A 1 88 ? 4.659 -2.224 6.512 1.00 93.31 88 GLY A C 1
ATOM 688 O O . GLY A 1 88 ? 3.993 -1.590 5.705 1.00 93.31 88 GLY A O 1
ATOM 689 N N . LYS A 1 89 ? 4.452 -3.539 6.705 1.00 95.31 89 LYS A N 1
ATOM 690 C CA . LYS A 1 89 ? 3.448 -4.319 5.934 1.00 95.31 89 LYS A CA 1
ATOM 691 C C . LYS A 1 89 ? 2.030 -3.757 6.061 1.00 95.31 89 LYS A C 1
ATOM 693 O O . LYS A 1 89 ? 1.362 -3.552 5.054 1.00 95.31 89 LYS A O 1
ATOM 698 N N . THR A 1 90 ? 1.600 -3.472 7.289 1.00 95.81 90 THR A N 1
ATOM 699 C CA . THR A 1 90 ? 0.265 -2.931 7.575 1.00 95.81 90 THR A CA 1
ATOM 700 C C . THR A 1 90 ? 0.088 -1.552 6.953 1.00 95.81 90 THR A C 1
ATOM 702 O O . THR A 1 90 ? -0.872 -1.318 6.229 1.00 95.81 90 THR A O 1
ATOM 705 N N . VAL A 1 91 ? 1.061 -0.660 7.163 1.00 96.00 91 VAL A N 1
ATOM 706 C CA . VAL A 1 91 ? 1.050 0.693 6.588 1.00 96.00 91 VAL A CA 1
ATOM 707 C C . VAL A 1 91 ? 1.036 0.633 5.061 1.00 96.00 91 VAL A C 1
ATOM 709 O O . VAL A 1 91 ? 0.243 1.327 4.435 1.00 96.00 91 VAL A O 1
ATOM 712 N N . PHE A 1 92 ? 1.851 -0.239 4.462 1.00 97.19 92 PHE A N 1
ATOM 713 C CA . PHE A 1 92 ? 1.852 -0.467 3.021 1.00 97.19 92 PHE A CA 1
ATOM 714 C C . PHE A 1 92 ? 0.480 -0.920 2.519 1.00 97.19 92 PHE A C 1
ATOM 716 O O . PHE A 1 92 ? -0.019 -0.353 1.552 1.00 97.19 92 PHE A O 1
ATOM 723 N N . GLY A 1 93 ? -0.146 -1.893 3.188 1.00 97.06 93 GLY A N 1
ATOM 724 C CA . GLY A 1 93 ? -1.483 -2.362 2.834 1.00 97.06 93 GLY A CA 1
ATOM 725 C C . GLY A 1 93 ? -2.511 -1.232 2.863 1.00 97.06 93 GLY A C 1
ATOM 726 O O . GLY A 1 93 ? -3.253 -1.068 1.899 1.00 97.06 93 GLY A O 1
ATOM 727 N N . ILE A 1 94 ? -2.505 -0.408 3.916 1.00 97.12 94 ILE A N 1
ATOM 728 C CA . ILE A 1 94 ? -3.410 0.743 4.048 1.00 97.12 94 ILE A CA 1
ATOM 729 C C . ILE A 1 94 ? -3.204 1.725 2.891 1.00 97.12 94 ILE A C 1
ATOM 731 O O . ILE A 1 94 ? -4.156 2.033 2.178 1.00 97.12 94 ILE A O 1
ATOM 735 N N . ILE A 1 95 ? -1.969 2.178 2.655 1.00 96.81 95 ILE A N 1
ATOM 736 C CA . ILE A 1 95 ? -1.671 3.151 1.590 1.00 96.81 95 ILE A CA 1
ATOM 737 C C . ILE A 1 95 ? -2.061 2.592 0.221 1.00 96.81 95 ILE A C 1
ATOM 739 O O . ILE A 1 95 ? -2.700 3.287 -0.569 1.00 96.81 95 ILE A O 1
ATOM 743 N N . MET A 1 96 ? -1.735 1.325 -0.040 1.00 96.75 96 MET A N 1
ATOM 744 C CA . MET A 1 96 ? -2.099 0.668 -1.289 1.00 96.75 96 MET A CA 1
ATOM 745 C C . MET A 1 96 ? -3.618 0.568 -1.451 1.00 96.75 96 MET A C 1
ATOM 747 O O . MET A 1 96 ? -4.128 0.812 -2.541 1.00 96.75 96 MET A O 1
ATOM 751 N N . SER A 1 97 ? -4.350 0.252 -0.379 1.00 96.50 97 SER A N 1
ATOM 752 C CA . SER A 1 97 ? -5.812 0.167 -0.416 1.00 96.50 97 SER A CA 1
ATOM 753 C C . SER A 1 97 ? -6.456 1.517 -0.743 1.00 96.50 97 SER A C 1
ATOM 755 O O . SER A 1 97 ? -7.355 1.571 -1.579 1.00 96.50 97 SER A O 1
ATOM 757 N N . ILE A 1 98 ? -5.940 2.614 -0.174 1.00 95.81 98 ILE A N 1
ATOM 758 C CA . ILE A 1 98 ? -6.391 3.980 -0.465 1.00 95.81 98 ILE A CA 1
ATOM 759 C C . ILE A 1 98 ? -6.099 4.333 -1.927 1.00 95.81 98 ILE A C 1
ATOM 761 O O . ILE A 1 98 ? -6.997 4.801 -2.627 1.00 95.81 98 ILE A O 1
ATOM 765 N N . TYR A 1 99 ? -4.874 4.076 -2.402 1.00 95.50 99 TYR A N 1
ATOM 766 C CA . TYR A 1 99 ? -4.495 4.331 -3.794 1.00 95.50 99 TYR A CA 1
ATOM 767 C C . TYR A 1 99 ? -5.421 3.586 -4.761 1.00 95.50 99 TYR A C 1
ATOM 769 O O . TYR A 1 99 ? -6.033 4.206 -5.627 1.00 95.50 99 TYR A O 1
ATOM 777 N N . MET A 1 100 ? -5.599 2.277 -4.563 1.00 94.94 100 MET A N 1
ATOM 778 C CA . MET A 1 100 ? -6.423 1.440 -5.438 1.00 94.94 100 MET A CA 1
ATOM 779 C C . MET A 1 100 ? -7.914 1.790 -5.373 1.00 94.94 100 MET A C 1
ATOM 781 O O . MET A 1 100 ? -8.598 1.752 -6.398 1.00 94.94 100 MET A O 1
ATOM 785 N N . ALA A 1 101 ? -8.431 2.169 -4.202 1.00 94.12 101 ALA A N 1
ATOM 786 C CA . ALA A 1 101 ? -9.797 2.671 -4.075 1.00 94.12 101 ALA A CA 1
ATOM 787 C C . ALA A 1 101 ? -9.984 3.982 -4.852 1.00 94.12 101 ALA A C 1
ATOM 789 O O . ALA A 1 101 ? -11.007 4.178 -5.510 1.00 94.12 101 ALA A O 1
ATOM 790 N N . HIS A 1 102 ? -8.989 4.869 -4.829 1.00 91.50 102 HIS A N 1
ATOM 791 C CA . HIS A 1 102 ? -9.057 6.145 -5.527 1.00 91.50 102 HIS A CA 1
ATOM 792 C C . HIS A 1 102 ? -8.956 5.989 -7.052 1.00 91.50 102 HIS A C 1
ATOM 794 O O . HIS A 1 102 ? -9.837 6.480 -7.768 1.00 91.50 102 HIS A O 1
ATOM 800 N N . THR A 1 103 ? -7.923 5.287 -7.531 1.00 91.56 103 THR A N 1
ATOM 801 C CA . THR A 1 103 ? -7.561 5.201 -8.957 1.00 91.56 103 THR A CA 1
ATOM 802 C C . THR A 1 103 ? -8.311 4.108 -9.707 1.00 91.56 103 THR A C 1
ATOM 804 O O . THR A 1 103 ? -8.718 4.322 -10.845 1.00 91.56 103 THR A O 1
ATOM 807 N N . ARG A 1 104 ? -8.543 2.951 -9.075 1.00 91.31 104 ARG A N 1
ATOM 808 C CA . ARG A 1 104 ? -9.166 1.777 -9.713 1.00 91.31 104 ARG A CA 1
ATOM 809 C C . ARG A 1 104 ? -10.544 1.418 -9.154 1.00 91.31 104 ARG A C 1
ATOM 811 O O . ARG A 1 104 ? -11.141 0.450 -9.612 1.00 91.31 104 ARG A O 1
ATOM 818 N N . LYS A 1 105 ? -11.062 2.173 -8.176 1.00 91.62 105 LYS A N 1
ATOM 819 C CA . LYS A 1 105 ? -12.346 1.904 -7.489 1.00 91.62 105 LYS A CA 1
ATOM 820 C C . LYS A 1 105 ? -12.421 0.508 -6.861 1.00 91.62 105 LYS A C 1
ATOM 822 O O . LYS A 1 105 ? -13.498 -0.070 -6.729 1.00 91.62 105 LYS A O 1
ATOM 827 N N . TRP A 1 106 ? -11.273 -0.038 -6.462 1.00 94.31 106 TRP A N 1
ATOM 828 C CA . TRP A 1 106 ? -11.215 -1.341 -5.809 1.00 94.31 106 TRP A CA 1
ATOM 829 C C . TRP A 1 106 ? -11.758 -1.273 -4.385 1.00 94.31 106 TRP A C 1
ATOM 831 O O . TRP A 1 106 ? -11.535 -0.306 -3.657 1.00 94.31 106 TRP A O 1
ATOM 841 N N . LYS A 1 107 ? -12.430 -2.348 -3.976 1.00 94.88 107 LYS A N 1
ATOM 842 C CA . LYS A 1 107 ? -12.817 -2.584 -2.585 1.00 94.88 107 LYS A CA 1
ATOM 843 C C . LYS A 1 107 ? -11.770 -3.488 -1.944 1.00 94.88 107 LYS A C 1
ATOM 845 O O . LYS A 1 107 ? -11.417 -4.514 -2.519 1.00 94.88 107 LYS A O 1
ATOM 850 N N . THR A 1 108 ? -11.271 -3.101 -0.773 1.00 95.94 108 THR A N 1
ATOM 851 C CA . THR A 1 108 ? -10.255 -3.861 -0.031 1.00 95.94 108 THR A CA 1
ATOM 852 C C . THR A 1 108 ? -10.827 -4.296 1.311 1.00 95.94 108 THR A C 1
ATOM 854 O O . THR A 1 108 ? -11.382 -3.470 2.029 1.00 95.94 108 THR A O 1
ATOM 857 N N . LEU A 1 109 ? -10.669 -5.576 1.653 1.00 97.19 109 LEU A N 1
ATOM 858 C CA . LEU A 1 109 ? -11.032 -6.129 2.955 1.00 97.19 109 LEU A CA 1
ATOM 859 C C . LEU A 1 109 ? -9.758 -6.454 3.738 1.00 97.19 109 LEU A C 1
ATOM 861 O O . LEU A 1 109 ? -8.944 -7.262 3.293 1.00 97.19 109 LEU A O 1
ATOM 865 N N . PHE A 1 110 ? -9.603 -5.846 4.912 1.00 97.25 110 PHE A N 1
ATOM 866 C CA . PHE A 1 110 ? -8.571 -6.229 5.871 1.00 97.25 110 PHE A CA 1
ATOM 867 C C . PHE A 1 110 ? -9.139 -7.271 6.831 1.00 97.25 110 PHE A C 1
ATOM 869 O O . PHE A 1 110 ? -10.108 -7.003 7.535 1.00 97.25 110 PHE A O 1
ATOM 876 N N . ILE A 1 111 ? -8.515 -8.448 6.874 1.00 96.75 111 ILE A N 1
ATOM 877 C CA . ILE A 1 111 ? -8.805 -9.483 7.869 1.00 96.75 111 ILE A CA 1
ATOM 878 C C . ILE A 1 111 ? -7.662 -9.466 8.878 1.00 96.75 111 ILE A C 1
ATOM 880 O O . ILE A 1 111 ? -6.497 -9.611 8.507 1.00 96.75 111 ILE A O 1
ATOM 884 N N . LEU A 1 112 ? -7.995 -9.235 10.145 1.00 97.00 112 LEU A N 1
ATOM 885 C CA . LEU A 1 112 ? -7.031 -8.988 11.214 1.00 97.00 112 LEU A CA 1
ATOM 886 C C . LEU A 1 112 ? -7.334 -9.911 12.400 1.00 97.00 112 LEU A C 1
ATOM 888 O O . LEU A 1 112 ? -8.500 -10.220 12.641 1.00 97.00 112 LEU A O 1
ATOM 892 N N . PRO A 1 113 ? -6.311 -10.365 13.146 1.00 96.06 113 PRO A N 1
ATOM 893 C CA . PRO A 1 113 ? -6.496 -11.412 14.148 1.00 96.06 113 PRO A CA 1
ATOM 894 C C . PRO A 1 113 ? -7.144 -10.922 15.450 1.00 96.06 113 PRO A C 1
ATOM 896 O O . PRO A 1 113 ? -7.592 -11.743 16.242 1.00 96.06 113 PRO A O 1
ATOM 899 N N . THR A 1 114 ? -7.187 -9.609 15.707 1.00 96.19 114 THR A N 1
ATOM 900 C CA . THR A 1 114 ? -7.754 -9.048 16.943 1.00 96.19 114 THR A CA 1
ATOM 901 C C . THR A 1 114 ? -8.563 -7.783 16.674 1.00 96.19 114 THR A C 1
ATOM 903 O O . THR A 1 114 ? -8.232 -7.001 15.782 1.00 96.19 114 THR A O 1
ATOM 906 N N . SER A 1 115 ? -9.586 -7.542 17.501 1.00 95.50 115 SER A N 1
ATOM 907 C CA . SER A 1 115 ? -10.394 -6.312 17.482 1.00 95.50 115 SER A CA 1
ATOM 908 C C . SER A 1 115 ? -9.547 -5.042 17.624 1.00 95.50 115 SER A C 1
ATOM 910 O O . SER A 1 115 ? -9.817 -4.051 16.958 1.00 95.50 115 SER A O 1
ATOM 912 N N . ILE A 1 116 ? -8.483 -5.091 18.432 1.00 95.44 116 ILE A N 1
ATOM 913 C CA . ILE A 1 116 ? -7.560 -3.962 18.634 1.00 95.44 116 ILE A CA 1
ATOM 914 C C . ILE A 1 116 ? -6.830 -3.617 17.330 1.00 95.44 116 ILE A C 1
ATOM 916 O O . ILE A 1 116 ? -6.684 -2.448 16.989 1.00 95.44 116 ILE A O 1
ATOM 920 N N . LEU A 1 117 ? -6.384 -4.622 16.566 1.00 96.19 117 LEU A N 1
ATOM 921 C CA . LEU A 1 117 ? -5.744 -4.371 15.274 1.00 96.19 117 LEU A CA 1
ATOM 922 C C . LEU A 1 117 ? -6.734 -3.808 14.253 1.00 96.19 117 LEU A C 1
ATOM 924 O O . LEU A 1 117 ? -6.334 -2.981 13.437 1.00 96.19 117 LEU A O 1
ATOM 928 N N . VAL A 1 118 ? -8.003 -4.231 14.299 1.00 96.62 118 VAL A N 1
ATOM 929 C CA . VAL A 1 118 ? -9.065 -3.659 13.455 1.00 96.62 118 VAL A CA 1
ATOM 930 C C . VAL A 1 118 ? -9.209 -2.164 13.718 1.00 96.62 118 VAL A C 1
ATOM 932 O O . VAL A 1 118 ? -9.136 -1.385 12.772 1.00 96.62 118 VAL A O 1
ATOM 935 N N . GLU A 1 119 ? -9.336 -1.769 14.981 1.00 94.81 119 GLU A N 1
ATOM 936 C CA . GLU A 1 119 ? -9.447 -0.366 15.392 1.00 94.81 119 GLU A CA 1
ATOM 937 C C . GLU A 1 119 ? -8.209 0.446 14.977 1.00 94.81 119 GLU A C 1
ATOM 939 O O . GLU A 1 119 ? -8.323 1.456 14.287 1.00 94.81 119 GLU A O 1
ATOM 944 N N . GLN A 1 120 ? -7.003 -0.069 15.246 1.00 95.94 120 GLN 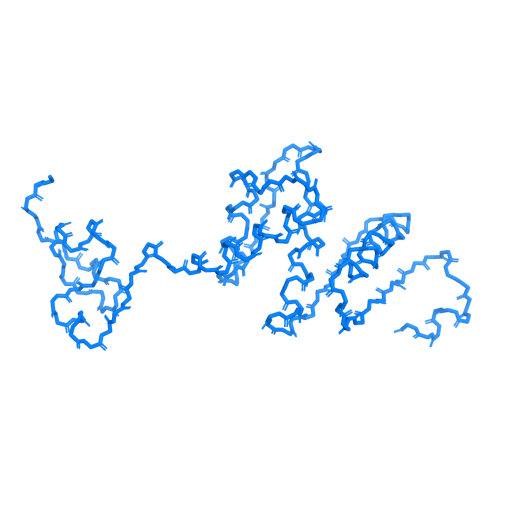A N 1
ATOM 945 C CA . GLN A 1 120 ? -5.753 0.584 14.838 1.00 95.94 120 GLN A CA 1
ATOM 946 C C . GLN A 1 120 ? -5.648 0.794 13.322 1.00 95.94 120 GLN A C 1
ATOM 948 O O . GLN A 1 120 ? -5.177 1.839 12.865 1.00 95.94 120 GLN A O 1
ATOM 953 N N . VAL A 1 121 ? -6.038 -0.203 12.523 1.00 97.50 121 VAL A N 1
ATOM 954 C CA . VAL A 1 121 ? -6.019 -0.095 11.058 1.00 97.50 121 VAL A CA 1
ATOM 955 C C . VAL A 1 121 ? -7.090 0.879 10.578 1.00 97.50 121 VAL A C 1
ATOM 957 O O . VAL A 1 121 ? -6.801 1.686 9.692 1.00 97.50 121 VAL A O 1
ATOM 960 N N . TYR A 1 122 ? -8.286 0.846 11.166 1.00 96.06 122 TYR A N 1
ATOM 961 C CA . TYR A 1 122 ? -9.374 1.770 10.859 1.00 96.06 122 TYR A CA 1
ATOM 962 C C . TYR A 1 122 ? -8.959 3.226 11.106 1.00 96.06 122 TYR A C 1
ATOM 964 O O . TYR A 1 122 ? -8.947 4.019 10.161 1.00 96.06 122 TYR A O 1
ATOM 972 N N . ASP A 1 123 ? -8.496 3.553 12.313 1.00 95.38 123 ASP A N 1
ATOM 973 C CA . ASP A 1 123 ? -8.097 4.913 12.694 1.00 95.38 123 ASP A CA 1
ATOM 974 C C . ASP A 1 123 ? -6.970 5.446 11.811 1.00 95.38 123 ASP A C 1
ATOM 976 O O . ASP A 1 123 ? -7.008 6.581 11.323 1.00 95.38 123 ASP A O 1
ATOM 980 N N . LYS A 1 124 ? -5.965 4.603 11.538 1.00 96.19 124 LYS A N 1
ATOM 981 C CA . LYS A 1 124 ? -4.855 4.953 10.646 1.00 96.19 124 LYS A CA 1
ATOM 982 C C . LYS A 1 124 ? -5.352 5.231 9.226 1.00 96.19 124 LYS A C 1
ATOM 984 O O . LYS A 1 124 ? -4.884 6.174 8.591 1.00 96.19 124 LYS A O 1
ATOM 989 N N . THR A 1 125 ? -6.298 4.433 8.732 1.00 96.06 125 THR A N 1
ATOM 990 C CA . THR A 1 125 ? -6.878 4.587 7.391 1.00 96.06 125 THR A CA 1
ATOM 991 C C . THR A 1 125 ? -7.675 5.885 7.287 1.00 96.06 125 THR A C 1
ATOM 993 O O . THR A 1 125 ? -7.444 6.660 6.358 1.00 96.06 125 THR A O 1
ATOM 996 N N . VAL A 1 126 ? -8.539 6.176 8.264 1.00 94.50 126 VAL A N 1
ATOM 997 C CA . VAL A 1 126 ? -9.310 7.430 8.334 1.00 94.50 126 VAL A CA 1
ATOM 998 C C . VAL A 1 126 ? -8.376 8.643 8.422 1.00 94.50 126 VAL A C 1
ATOM 1000 O O . VAL A 1 126 ? -8.533 9.603 7.664 1.00 94.50 126 VAL A O 1
ATOM 1003 N N . SER A 1 127 ? -7.345 8.574 9.271 1.00 94.56 127 SER A N 1
ATOM 1004 C CA . SER A 1 127 ? -6.311 9.611 9.399 1.00 94.56 127 SER A CA 1
ATOM 1005 C C . SER A 1 127 ? -5.539 9.850 8.096 1.00 94.56 127 SER A C 1
ATOM 1007 O O . SER A 1 127 ? -5.165 10.979 7.783 1.00 94.56 127 SER A O 1
ATOM 1009 N N . PHE A 1 128 ? -5.279 8.806 7.310 1.00 94.94 128 PHE A N 1
ATOM 1010 C CA . PHE A 1 128 ? -4.605 8.954 6.021 1.00 94.94 128 PHE A CA 1
ATOM 1011 C C . PHE A 1 128 ? -5.528 9.535 4.953 1.00 94.94 128 PHE A C 1
ATOM 1013 O O . PHE A 1 128 ? -5.101 10.409 4.203 1.00 94.94 128 PHE A O 1
ATOM 1020 N N . ILE A 1 129 ? -6.790 9.109 4.900 1.00 93.50 129 ILE A N 1
ATOM 1021 C CA . ILE A 1 129 ? -7.779 9.619 3.940 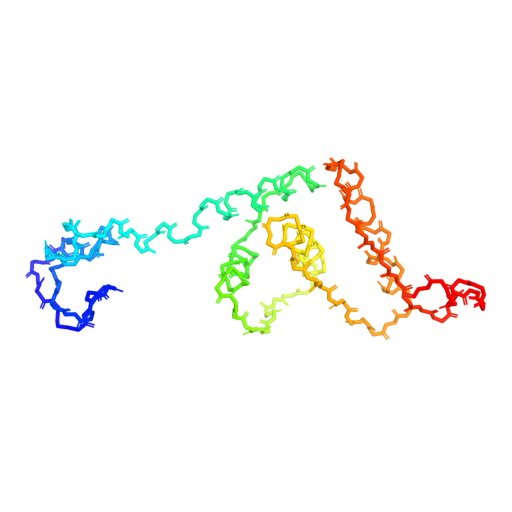1.00 93.50 129 ILE A CA 1
ATOM 1022 C C . ILE A 1 129 ? -8.019 11.119 4.128 1.00 93.50 129 ILE A C 1
ATOM 1024 O O . ILE A 1 129 ? -8.065 11.854 3.135 1.00 93.50 129 ILE A O 1
ATOM 1028 N N . SER A 1 130 ? -8.097 11.593 5.377 1.00 91.38 130 SER A N 1
ATOM 1029 C CA . SER A 1 130 ? -8.310 13.016 5.669 1.00 91.38 130 SER A CA 1
ATOM 1030 C C . SER A 1 130 ? -7.193 13.911 5.112 1.00 91.38 130 SER A C 1
ATOM 1032 O O . SER A 1 130 ? -7.465 15.027 4.677 1.00 91.38 130 SER A O 1
ATOM 1034 N N . LYS A 1 131 ? -5.955 13.405 5.002 1.00 90.06 131 LYS A N 1
ATOM 1035 C CA . LYS A 1 131 ? -4.804 14.125 4.416 1.00 90.06 131 LYS A CA 1
ATOM 1036 C C . LYS A 1 131 ? -4.841 14.258 2.886 1.00 90.06 131 LYS A C 1
ATOM 1038 O O . LYS A 1 131 ? -4.063 15.029 2.312 1.00 90.06 131 LYS A O 1
ATOM 1043 N N . PHE A 1 132 ? -5.694 13.500 2.198 1.00 82.81 132 PHE A N 1
ATOM 1044 C CA . PHE A 1 132 ? -5.840 13.572 0.740 1.00 82.81 132 PHE A CA 1
ATOM 1045 C C . PHE A 1 132 ? -7.165 14.190 0.284 1.00 82.81 132 PHE A C 1
ATOM 1047 O O . PHE A 1 132 ? -7.393 14.259 -0.921 1.00 82.81 132 PHE A O 1
ATOM 1054 N N . SER A 1 133 ? -8.023 14.643 1.206 1.00 78.12 133 SER A N 1
ATOM 1055 C CA . SER A 1 133 ? -9.374 15.136 0.888 1.00 78.12 133 SER A CA 1
ATOM 1056 C C . SER A 1 133 ? -10.183 14.142 0.036 1.00 78.12 133 SER A C 1
ATOM 1058 O O . SER A 1 133 ? -10.972 14.536 -0.824 1.00 78.12 133 SER A O 1
ATOM 1060 N N . LEU A 1 134 ? -9.968 12.837 0.246 1.00 80.12 134 LEU A N 1
ATOM 1061 C CA . LEU A 1 134 ? -10.614 11.780 -0.532 1.00 80.12 134 LEU A CA 1
ATOM 1062 C C . LEU A 1 134 ? -11.958 11.400 0.083 1.00 80.12 134 LEU A C 1
ATOM 1064 O O . LEU A 1 134 ? -12.067 11.176 1.287 1.00 80.12 134 LEU A O 1
ATOM 1068 N N . LYS A 1 135 ? -12.979 11.253 -0.764 1.00 78.00 135 LYS A N 1
ATOM 1069 C CA . LYS A 1 135 ? -14.259 10.651 -0.377 1.00 78.00 135 LYS A CA 1
ATOM 1070 C C . LYS A 1 135 ? -14.179 9.138 -0.572 1.00 78.00 135 LYS A C 1
ATOM 1072 O O . LYS A 1 135 ? -14.539 8.629 -1.631 1.00 78.00 135 LYS A O 1
ATOM 1077 N N . THR A 1 136 ? -13.701 8.434 0.450 1.00 82.69 136 THR A N 1
ATOM 1078 C CA . THR A 1 136 ? -13.647 6.966 0.479 1.00 82.69 136 THR A CA 1
ATOM 1079 C C . THR A 1 136 ? -14.405 6.467 1.700 1.00 82.69 136 THR A C 1
ATOM 1081 O O . THR A 1 136 ? -14.143 6.923 2.809 1.00 82.69 136 THR A O 1
ATOM 1084 N N . ASN A 1 137 ? -15.345 5.541 1.500 1.00 89.25 137 ASN A N 1
ATOM 1085 C CA . ASN A 1 137 ? -16.058 4.921 2.610 1.00 89.25 137 ASN A CA 1
ATOM 1086 C C . ASN A 1 137 ? -15.148 3.892 3.296 1.00 89.25 137 ASN A C 1
ATOM 1088 O O . ASN A 1 137 ? -14.590 3.023 2.623 1.00 89.25 137 ASN A O 1
ATOM 1092 N N . VAL A 1 138 ? -15.009 3.995 4.614 1.00 93.00 138 VAL A N 1
ATOM 1093 C CA . VAL A 1 138 ? -14.247 3.057 5.439 1.00 93.00 138 VAL A CA 1
ATOM 1094 C C . VAL A 1 138 ? -15.175 2.566 6.528 1.00 93.00 138 VAL A C 1
ATOM 1096 O O . VAL A 1 138 ? -15.780 3.365 7.234 1.00 93.00 138 VAL A O 1
ATOM 1099 N N . VAL A 1 139 ? -15.266 1.250 6.659 1.00 93.56 139 VAL A N 1
ATOM 1100 C CA . VAL A 1 139 ? -16.062 0.596 7.692 1.00 93.56 139 VAL A CA 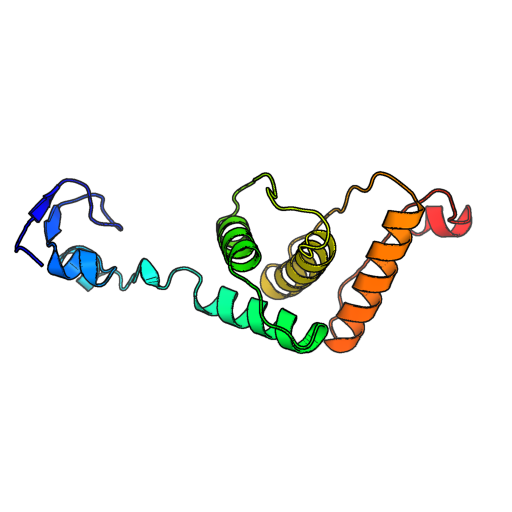1
ATOM 1101 C C . VAL A 1 139 ? -15.190 -0.402 8.436 1.00 93.56 139 VAL A C 1
ATOM 1103 O O . VAL A 1 139 ? -14.258 -0.974 7.865 1.00 93.56 139 VAL A O 1
ATOM 1106 N N . ALA A 1 140 ? -15.490 -0.605 9.711 1.00 93.81 140 ALA A N 1
ATOM 1107 C CA . ALA A 1 140 ? -14.821 -1.576 10.556 1.00 93.81 140 ALA A CA 1
ATOM 1108 C C . ALA A 1 140 ? -15.860 -2.330 11.378 1.00 93.81 140 ALA A C 1
ATOM 1110 O O . ALA A 1 140 ? -16.852 -1.754 11.811 1.00 93.81 140 ALA A O 1
ATOM 1111 N N . TYR A 1 141 ? -15.611 -3.617 11.605 1.00 92.44 141 TYR A N 1
ATOM 1112 C CA . TYR A 1 141 ? -16.439 -4.457 12.458 1.00 92.44 141 TYR A CA 1
ATOM 1113 C C . TYR A 1 141 ? -15.553 -5.163 13.482 1.00 92.44 141 TYR A C 1
ATOM 1115 O O . TYR A 1 141 ? -14.640 -5.903 13.116 1.00 92.44 141 TYR A O 1
ATOM 1123 N N . HIS A 1 142 ? -15.814 -4.933 14.768 1.00 91.19 142 HIS A N 1
ATOM 1124 C CA . HIS A 1 142 ? -15.096 -5.575 15.867 1.00 91.19 142 HIS A CA 1
ATOM 1125 C C . HIS A 1 142 ? -15.970 -5.696 17.121 1.00 91.19 142 HIS A C 1
ATOM 1127 O O . HIS A 1 142 ? -17.059 -5.127 17.220 1.00 91.19 142 HIS A O 1
ATOM 1133 N N . THR A 1 143 ? -15.504 -6.481 18.094 1.00 86.31 143 THR A N 1
ATOM 1134 C CA . THR A 1 143 ? -16.291 -6.826 19.289 1.00 86.31 143 THR A CA 1
ATOM 1135 C C . THR A 1 143 ? -16.627 -5.629 20.172 1.00 86.31 143 THR A C 1
ATOM 1137 O O . THR A 1 143 ? -17.703 -5.639 20.766 1.00 86.31 143 THR A O 1
ATOM 1140 N N . PHE A 1 144 ? -15.755 -4.615 20.220 1.00 84.31 144 PHE A N 1
ATOM 1141 C CA . PHE A 1 144 ? -15.933 -3.407 21.040 1.00 84.31 144 PHE A CA 1
ATOM 1142 C C . PHE A 1 144 ? -17.042 -2.470 20.545 1.00 84.31 144 PHE A C 1
ATOM 1144 O O . PHE A 1 144 ? -17.477 -1.611 21.304 1.00 84.31 144 PHE A O 1
ATOM 1151 N N . LEU A 1 145 ? -17.528 -2.646 19.312 1.00 82.75 145 LEU A N 1
ATOM 1152 C CA . LEU A 1 145 ? -18.647 -1.859 18.802 1.00 82.75 145 LEU A CA 1
ATOM 1153 C C . LEU A 1 145 ? -19.918 -2.132 19.611 1.00 82.75 145 LEU A C 1
ATOM 1155 O O . LEU A 1 145 ? -20.277 -3.289 19.881 1.00 82.75 145 LEU A O 1
ATOM 1159 N N . SER A 1 146 ? -20.643 -1.064 19.929 1.00 80.44 146 SER A N 1
ATOM 1160 C CA . SER A 1 146 ? -21.982 -1.161 20.494 1.00 80.44 146 SER A CA 1
ATOM 1161 C C . SER A 1 146 ? -22.943 -1.830 19.505 1.00 80.44 146 SER A C 1
ATOM 1163 O O . SER A 1 146 ? -22.723 -1.867 18.291 1.00 80.44 146 SER A O 1
ATOM 1165 N N . LYS A 1 147 ? -24.063 -2.350 20.015 1.00 77.44 147 LYS A N 1
ATOM 1166 C CA . LYS A 1 147 ? -25.085 -3.017 19.189 1.00 77.44 147 LYS A CA 1
ATOM 1167 C C . LYS A 1 147 ? -25.596 -2.109 18.056 1.00 77.44 147 LYS A C 1
ATOM 1169 O O . LYS A 1 147 ? -25.738 -2.556 16.926 1.00 77.44 147 LYS A O 1
ATOM 1174 N N . LYS A 1 148 ? -25.748 -0.812 18.349 1.00 76.44 148 LYS A N 1
ATOM 1175 C CA . LYS A 1 148 ? -26.192 0.226 17.408 1.00 76.44 148 LYS A CA 1
ATOM 1176 C C . LYS A 1 148 ? -25.154 0.561 16.332 1.00 76.44 148 LYS A C 1
ATOM 1178 O O . LYS A 1 148 ? -25.524 0.992 15.246 1.00 76.44 148 LYS A O 1
ATOM 1183 N N . GLU A 1 149 ? -23.864 0.420 16.627 1.00 80.81 149 GLU A N 1
ATOM 1184 C CA . GLU A 1 149 ? -22.795 0.627 15.640 1.00 80.81 149 GLU A CA 1
ATOM 1185 C C . GLU A 1 149 ? -22.670 -0.573 14.705 1.00 80.81 149 GLU A C 1
ATOM 1187 O O . GLU A 1 149 ? -22.495 -0.387 13.506 1.00 80.81 149 GLU A O 1
ATOM 1192 N N . LYS A 1 150 ? -22.857 -1.792 15.227 1.00 81.44 150 LYS A N 1
ATOM 1193 C CA . LYS A 1 150 ? -22.863 -3.022 14.421 1.00 81.44 150 LYS A CA 1
ATOM 1194 C C . LYS A 1 150 ? -23.977 -3.047 13.377 1.00 81.44 150 LYS A C 1
ATOM 1196 O O . LYS A 1 150 ? -23.754 -3.548 12.289 1.00 81.44 150 LYS A O 1
ATOM 1201 N N . GLU A 1 151 ? -25.147 -2.498 13.689 1.00 78.81 151 GLU A N 1
ATOM 1202 C CA . GLU A 1 151 ? -26.288 -2.423 12.759 1.00 78.81 151 GLU A CA 1
ATOM 1203 C C . GLU A 1 151 ? -26.099 -1.398 11.624 1.00 78.81 151 GLU A C 1
ATOM 1205 O O . GLU A 1 151 ? -26.867 -1.398 10.665 1.00 78.81 151 GLU A O 1
ATOM 1210 N N . LYS A 1 152 ? -25.108 -0.503 11.730 1.00 77.44 152 LYS A N 1
ATOM 1211 C CA . LYS A 1 152 ? -24.838 0.562 10.746 1.00 77.44 152 LYS A CA 1
ATOM 1212 C C . LYS A 1 152 ? -23.715 0.234 9.761 1.00 77.44 152 LYS A C 1
ATOM 1214 O O . LYS A 1 152 ? -23.503 1.011 8.830 1.00 77.44 152 LYS A O 1
ATOM 1219 N N . VAL A 1 153 ? -22.972 -0.839 10.019 1.00 77.31 153 VAL A N 1
ATOM 1220 C CA . VAL A 1 153 ? -21.843 -1.320 9.209 1.00 77.31 153 VAL A CA 1
ATOM 1221 C C . VAL A 1 153 ? -22.337 -2.383 8.244 1.00 77.31 153 VAL A C 1
ATOM 1223 O O . VAL A 1 153 ? -21.973 -2.281 7.052 1.00 77.31 153 VAL A O 1
#

Foldseek 3Di:
DDWDWDALPFPPPRGIATPVCVVQQHGHPVVVVPDGDRNVCVCVV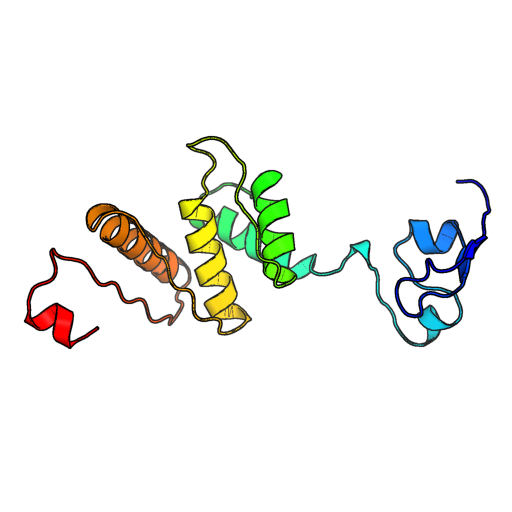VLVVLQVLCCLLPVDGDDDLLSVVLVCVSVVHDDDSPDDPPNCPLVSLLSSQVSCCVPVVDDDDDDDDALVVQVVSQVSSVVSCVSVVDDDDDDTDHDPDDPVNNVVD

Sequence (153 aa):
MPKAIYKNLCPACHGFISSELLSKGSTCSICSKKVNINYLDINRQELIEINNYFTKLLGAEMWSAQRMWAKRILRGQSFSMIAPTGSGKTVFGIIMSIYMAHTRKWKTLFILPTSILVEQVYDKTVSFISKFSLKTNVVAYHTFLSKKEKEKV

pLDDT: mean 89.95, std 7.78, range [63.16, 97.5]

Radius of gyration: 20.86 Å; chains: 1; bounding box: 53×32×58 Å